Protein AF-A0A6S6WFB4-F1 (afdb_monomer)

Second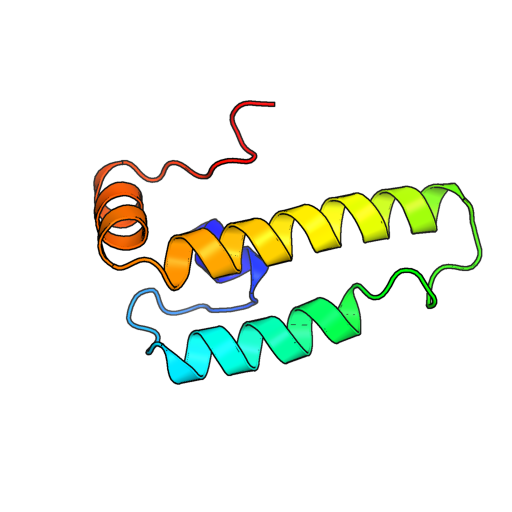ary structure (DSSP, 8-state):
-HHHHHTT---TT--HHHHHHHHHHHHHHT-TTS-SSHHHHHHHHHHHHHHHHHHHHHH-HHHHHHHHHH---TTS--

Sequence (78 aa):
MTAYHVLDISNWKATRDTIKMAYRVAALAAHPDRPASLEDKMRATERMQRINAARDLLLSTSARRRYHRDGKVPWDEV

Nearest PDB structures (foldseek):
  2qsa-assembly1_A  TM=8.974E-01  e=2.524E-03  Caenorhabditis elegans
  6rzy-assembly2_B  TM=9.064E-01  e=2.988E-03  Plasmodium falciparum 3D7
  5vso-assembly1_A  TM=8.423E-01  e=4.956E-03  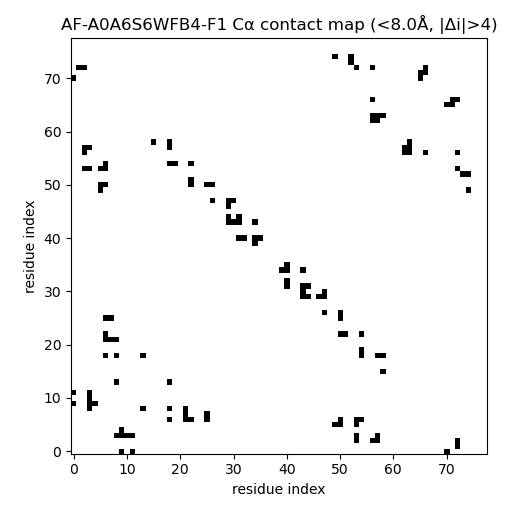Saccharomyces cerevisiae S288C
  2y4u-assembly1_A  TM=8.765E-01  e=1.031E-01  Homo sapiens
  3tbk-assembly1_A  TM=5.022E-01  e=5.273E+00  Mus musculus

Solvent-accessible surface area (backbone atoms only — not comparable to full-atom values): 4527 Å² total; per-residue (Å²): 110,67,58,37,50,64,38,73,40,93,53,94,83,61,48,72,65,55,51,53,51,31,40,54,55,44,49,64,72,34,40,61,85,72,45,94,47,72,70,48,31,50,52,21,47,56,50,38,51,51,41,51,52,28,49,54,37,66,69,32,71,68,49,33,53,47,30,75,73,70,71,64,59,95,74,76,83,114

Foldseek 3Di:
DVLCVLLPHPDLPDDLVSLVVSLVVSLVVLPLVPDPDPVSSVVSVVSNVSSVQSNVQSNDPVSSVVCVVPVDGPPVVD

Mean predicted aligned error: 3.74 Å

Radius of gyration: 12.92 Å; Cα contacts (8 Å, |Δi|>4): 71; chains: 1; bounding box: 30×23×32 Å

Organism: NCBI:txid97479

InterPro domains:
  IPR001623 DnaJ domain [PF00226] (3-67)
  IPR001623 DnaJ domain [PS50076] (2-71)
  IPR001623 DnaJ domain [SM00271] (1-63)
  IPR001623 DnaJ domain [cd06257] (2-58)
  IPR036869 Chaperone J-domain superfamily [G3DSA:1.10.287.110] (1-77)
  IPR036869 Chaperone J-domain superfamily [SSF46565] (2-67)

Structure (mmCIF, N/CA/C/O backbone):
data_AF-A0A6S6WFB4-F1
#
_entry.id   AF-A0A6S6WFB4-F1
#
loop_
_atom_site.group_PDB
_atom_site.id
_atom_site.type_symbol
_atom_site.label_atom_id
_atom_site.label_alt_id
_atom_site.label_comp_id
_atom_site.label_asym_id
_atom_site.label_entity_id
_atom_site.label_seq_id
_atom_site.pdbx_PDB_ins_code
_atom_site.Cartn_x
_atom_site.Cartn_y
_atom_site.Cartn_z
_atom_site.occupancy
_atom_site.B_iso_or_equiv
_atom_site.auth_seq_id
_atom_site.auth_comp_id
_atom_site.auth_asym_id
_atom_site.auth_atom_id
_atom_site.pdbx_PDB_model_num
ATOM 1 N N . MET A 1 1 ? -13.284 -0.239 -3.098 1.00 92.31 1 MET A N 1
ATOM 2 C CA . MET A 1 1 ? -12.554 -1.528 -3.217 1.00 92.31 1 MET A CA 1
ATOM 3 C C . MET A 1 1 ? -11.232 -1.390 -3.971 1.00 92.31 1 MET A C 1
ATOM 5 O O . MET A 1 1 ? -10.315 -2.138 -3.665 1.00 92.31 1 MET A O 1
ATOM 9 N N . THR A 1 2 ? -11.083 -0.394 -4.849 1.00 95.56 2 THR A N 1
ATOM 10 C CA . THR A 1 2 ? -9.892 -0.086 -5.662 1.00 95.56 2 THR A CA 1
ATOM 11 C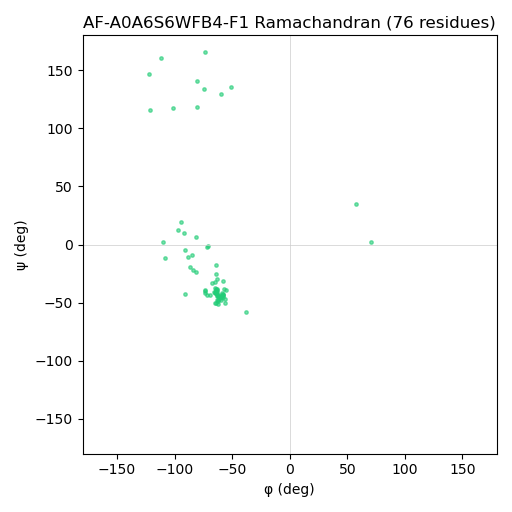 C . THR A 1 2 ? -8.543 -0.296 -4.965 1.00 95.56 2 THR A C 1
ATOM 13 O O . THR A 1 2 ? -7.759 -1.126 -5.411 1.00 95.56 2 THR A O 1
ATOM 16 N N . ALA A 1 3 ? -8.280 0.362 -3.829 1.00 96.00 3 ALA A N 1
ATOM 17 C CA . ALA A 1 3 ? -6.997 0.213 -3.129 1.00 96.00 3 ALA A CA 1
ATOM 18 C C . ALA A 1 3 ? -6.727 -1.214 -2.611 1.00 96.00 3 ALA A C 1
ATOM 20 O O . ALA A 1 3 ? -5.576 -1.626 -2.524 1.00 96.00 3 ALA A O 1
ATOM 21 N N . TYR A 1 4 ? -7.773 -1.981 -2.278 1.00 97.25 4 TYR A N 1
ATOM 22 C CA . TYR A 1 4 ? -7.623 -3.379 -1.863 1.00 97.25 4 TYR A CA 1
ATOM 23 C C . TYR A 1 4 ? -7.283 -4.268 -3.058 1.00 97.25 4 TYR A C 1
ATOM 25 O O . TYR A 1 4 ? -6.390 -5.101 -2.955 1.00 97.25 4 TYR A O 1
ATOM 33 N N . HIS A 1 5 ? -7.929 -4.043 -4.204 1.00 96.56 5 HIS A N 1
ATOM 34 C CA . HIS A 1 5 ? -7.676 -4.807 -5.426 1.00 96.56 5 HIS A CA 1
ATOM 35 C C . HIS A 1 5 ? -6.257 -4.603 -5.973 1.00 96.56 5 HIS A C 1
ATOM 37 O O . HIS A 1 5 ? -5.676 -5.543 -6.498 1.00 96.56 5 HIS A O 1
ATOM 43 N N . VAL A 1 6 ? -5.656 -3.419 -5.793 1.00 96.00 6 VAL A N 1
ATOM 44 C CA . VAL A 1 6 ? -4.236 -3.188 -6.141 1.00 96.00 6 VAL A CA 1
ATOM 45 C C . VAL A 1 6 ? -3.299 -4.147 -5.392 1.00 96.00 6 VAL A C 1
ATOM 47 O O . VAL A 1 6 ? -2.261 -4.536 -5.925 1.00 96.00 6 VAL A O 1
ATOM 50 N N . LEU A 1 7 ? -3.671 -4.547 -4.173 1.00 96.38 7 LEU A N 1
ATOM 51 C CA . LEU A 1 7 ? -2.947 -5.528 -3.362 1.00 96.38 7 LEU A CA 1
ATOM 52 C C . LEU A 1 7 ? -3.533 -6.945 -3.479 1.00 96.38 7 LEU A C 1
ATOM 54 O O . LEU A 1 7 ? -3.195 -7.795 -2.666 1.00 96.38 7 LEU A O 1
ATOM 58 N N . ASP A 1 8 ? -4.423 -7.196 -4.441 1.00 95.75 8 ASP A N 1
ATOM 59 C CA . ASP A 1 8 ? -5.119 -8.478 -4.624 1.00 95.75 8 ASP A CA 1
ATOM 60 C C . ASP A 1 8 ? -5.930 -8.939 -3.391 1.00 95.75 8 ASP A C 1
ATOM 62 O O . ASP A 1 8 ? -6.047 -10.115 -3.054 1.00 95.75 8 ASP A O 1
ATOM 66 N N . ILE A 1 9 ? -6.505 -7.977 -2.665 1.00 96.88 9 ILE A N 1
ATOM 67 C CA . ILE A 1 9 ? -7.352 -8.232 -1.499 1.00 96.88 9 ILE A CA 1
ATOM 68 C C . ILE A 1 9 ? -8.821 -8.090 -1.901 1.00 96.88 9 ILE A C 1
ATOM 70 O O . ILE A 1 9 ? -9.297 -6.998 -2.206 1.00 96.88 9 ILE A O 1
ATOM 74 N N . SER A 1 10 ? -9.576 -9.183 -1.795 1.00 95.50 10 SER A N 1
ATOM 75 C CA . SER A 1 10 ? -11.019 -9.200 -2.092 1.00 95.50 10 SER A CA 1
ATOM 76 C C . SER A 1 10 ? -11.907 -8.756 -0.917 1.00 95.50 10 SER A C 1
ATOM 78 O O . SER A 1 10 ? -13.107 -8.554 -1.080 1.00 95.50 10 SER A O 1
ATOM 80 N N . ASN A 1 11 ? -11.342 -8.588 0.285 1.00 93.81 11 ASN A N 1
ATOM 81 C CA . ASN A 1 11 ? -12.095 -8.268 1.501 1.00 93.81 11 ASN A CA 1
ATOM 82 C C . ASN A 1 11 ? -11.631 -6.952 2.147 1.00 93.81 11 ASN A C 1
ATOM 84 O O . ASN A 1 11 ? -10.528 -6.860 2.687 1.00 93.81 11 ASN A O 1
ATOM 88 N N . TRP A 1 12 ? -12.513 -5.948 2.195 1.00 94.06 12 TRP A N 1
ATOM 89 C CA . TRP A 1 12 ? -12.221 -4.645 2.810 1.00 94.06 12 TRP A CA 1
ATOM 90 C C . TRP A 1 12 ? -11.964 -4.702 4.326 1.00 94.06 12 TRP A C 1
ATOM 92 O O . TRP A 1 12 ? -11.380 -3.766 4.882 1.00 94.06 12 TRP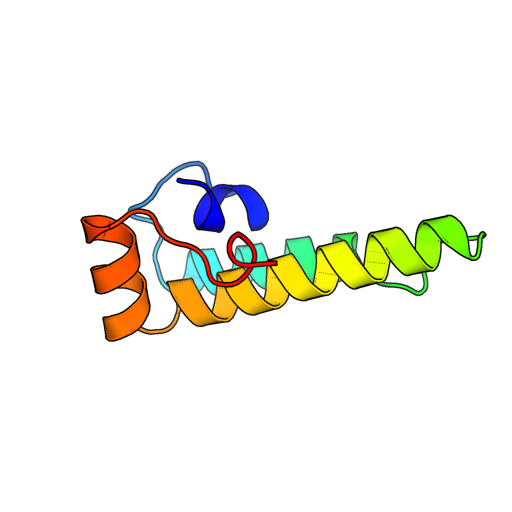 A O 1
ATOM 102 N N . LYS A 1 13 ? -12.365 -5.794 4.994 1.00 96.00 13 LYS A N 1
ATOM 103 C CA . LYS A 1 13 ? -12.097 -6.068 6.415 1.00 96.00 13 LYS A CA 1
ATOM 104 C C . LYS A 1 13 ? -10.697 -6.649 6.669 1.00 96.00 13 LYS A C 1
ATOM 106 O O . LYS A 1 13 ? -10.400 -7.011 7.803 1.00 96.00 13 LYS A O 1
ATOM 111 N N . ALA A 1 14 ? -9.831 -6.733 5.653 1.00 96.00 14 ALA A N 1
ATOM 112 C CA . ALA A 1 14 ? -8.467 -7.240 5.799 1.00 96.00 14 ALA A CA 1
ATOM 113 C C . ALA A 1 14 ? -7.700 -6.555 6.942 1.00 96.00 14 ALA A C 1
ATOM 115 O O . ALA A 1 14 ? -7.734 -5.325 7.107 1.00 96.00 14 ALA A O 1
ATOM 116 N N . THR A 1 15 ? -6.996 -7.364 7.731 1.00 97.19 15 THR A N 1
ATOM 117 C CA . THR A 1 15 ? -6.204 -6.889 8.866 1.00 97.19 15 THR A CA 1
ATOM 118 C C . THR A 1 15 ? -4.940 -6.180 8.383 1.00 97.19 15 THR A C 1
ATOM 120 O O . THR A 1 15 ? -4.543 -6.278 7.220 1.00 97.19 15 TH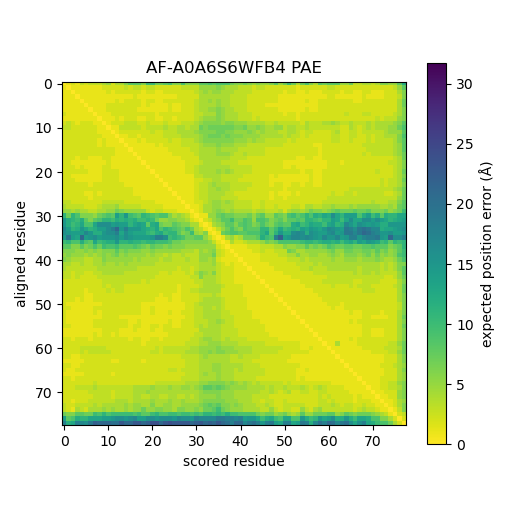R A O 1
ATOM 123 N N . ARG A 1 16 ? -4.278 -5.452 9.290 1.00 97.19 16 ARG A N 1
ATOM 124 C CA . ARG A 1 16 ? -2.995 -4.794 8.997 1.00 97.19 16 ARG A CA 1
ATOM 125 C C . ARG A 1 16 ? -1.938 -5.792 8.520 1.00 97.19 16 ARG A C 1
ATOM 127 O O . ARG A 1 16 ? -1.178 -5.467 7.614 1.00 97.19 16 ARG A O 1
ATOM 134 N N . ASP A 1 17 ? -1.912 -6.991 9.095 1.00 97.12 17 ASP A N 1
ATOM 135 C CA . ASP A 1 17 ? -0.933 -8.020 8.740 1.00 97.12 17 ASP A CA 1
ATOM 136 C C . ASP A 1 17 ? -1.232 -8.638 7.376 1.00 97.12 17 ASP A C 1
ATOM 138 O O . ASP A 1 17 ? -0.315 -8.779 6.567 1.00 97.12 17 ASP A O 1
ATOM 142 N N . THR A 1 18 ? -2.509 -8.882 7.055 1.00 97.38 18 THR A N 1
ATOM 143 C CA . THR A 1 18 ? -2.921 -9.278 5.699 1.00 97.38 18 THR A CA 1
ATOM 144 C C . THR A 1 18 ? -2.499 -8.232 4.669 1.00 97.38 18 THR A C 1
ATOM 146 O O . THR A 1 18 ? -1.926 -8.587 3.644 1.00 97.38 18 THR A O 1
ATOM 149 N N . ILE A 1 19 ? -2.706 -6.941 4.954 1.00 97.81 19 ILE A N 1
ATOM 150 C CA . ILE A 1 19 ? -2.306 -5.845 4.055 1.00 97.81 19 ILE A CA 1
ATOM 151 C C . ILE A 1 19 ? -0.787 -5.821 3.852 1.00 97.81 19 ILE A C 1
ATOM 153 O O . ILE A 1 19 ? -0.322 -5.690 2.722 1.00 97.81 19 ILE A O 1
ATOM 157 N N . LYS A 1 20 ? 0.003 -5.981 4.921 1.00 97.75 20 LYS A N 1
ATOM 158 C CA . LYS A 1 20 ? 1.471 -6.037 4.826 1.00 97.75 20 LYS A CA 1
ATOM 159 C C . LYS A 1 20 ? 1.953 -7.244 4.023 1.00 97.75 20 LYS A C 1
ATOM 161 O O . LYS A 1 20 ? 2.889 -7.104 3.239 1.00 97.75 20 LYS A O 1
ATOM 166 N N . MET A 1 21 ? 1.343 -8.411 4.225 1.00 97.44 21 MET A N 1
ATOM 167 C CA . MET A 1 21 ? 1.692 -9.627 3.492 1.00 97.44 21 MET A CA 1
ATOM 168 C C . MET A 1 21 ? 1.376 -9.475 2.002 1.00 97.44 21 MET A C 1
ATOM 170 O O . MET A 1 21 ? 2.251 -9.672 1.163 1.00 97.44 21 MET A O 1
ATOM 174 N N . ALA A 1 22 ? 0.160 -9.036 1.684 1.00 97.31 22 ALA A N 1
ATOM 175 C CA . ALA A 1 22 ? -0.287 -8.793 0.319 1.00 97.31 22 ALA A CA 1
ATOM 176 C C . ALA A 1 22 ? 0.591 -7.757 -0.400 1.00 97.31 22 ALA A C 1
ATOM 178 O O . ALA A 1 22 ? 1.013 -7.977 -1.532 1.00 97.31 22 ALA A O 1
ATOM 179 N N . TYR A 1 23 ? 0.967 -6.674 0.291 1.00 97.19 23 TYR A N 1
ATOM 180 C CA . TYR A 1 23 ? 1.927 -5.696 -0.220 1.00 97.19 23 TYR A CA 1
ATOM 181 C C . TYR A 1 23 ? 3.271 -6.330 -0.598 1.00 97.19 23 TYR A C 1
ATOM 183 O O . TYR A 1 23 ? 3.780 -6.054 -1.680 1.00 97.19 23 TYR A O 1
ATOM 191 N N . ARG A 1 24 ? 3.843 -7.190 0.257 1.00 95.50 24 ARG A N 1
ATOM 192 C CA . ARG A 1 24 ? 5.126 -7.853 -0.040 1.00 95.50 24 ARG A CA 1
ATOM 193 C C . ARG A 1 24 ? 5.032 -8.698 -1.309 1.00 95.50 24 ARG A C 1
ATOM 195 O O . ARG A 1 24 ? 5.911 -8.604 -2.160 1.00 95.50 24 ARG A O 1
ATOM 202 N N . VAL A 1 25 ? 3.959 -9.474 -1.451 1.00 95.00 25 VAL A N 1
ATOM 203 C CA . VAL A 1 25 ? 3.716 -10.305 -2.641 1.00 95.00 25 VAL A CA 1
ATOM 204 C C . VAL A 1 25 ? 3.546 -9.435 -3.891 1.00 95.00 25 VAL A C 1
ATOM 206 O O . VAL A 1 25 ? 4.209 -9.675 -4.899 1.00 95.00 25 VAL A O 1
ATOM 209 N N . ALA A 1 26 ? 2.723 -8.386 -3.818 1.00 94.00 26 ALA A N 1
ATOM 210 C CA . ALA A 1 26 ? 2.471 -7.484 -4.938 1.00 94.00 26 ALA A CA 1
ATOM 211 C C . ALA A 1 26 ? 3.737 -6.724 -5.376 1.00 94.00 26 ALA A C 1
ATOM 213 O O . ALA A 1 26 ? 4.023 -6.640 -6.570 1.00 94.00 26 ALA A O 1
ATOM 214 N N . ALA A 1 27 ? 4.524 -6.213 -4.426 1.00 92.94 27 ALA A N 1
ATOM 215 C CA . ALA A 1 27 ? 5.770 -5.500 -4.701 1.00 92.94 27 ALA A CA 1
ATOM 216 C C . ALA A 1 27 ? 6.820 -6.408 -5.364 1.00 92.94 27 ALA A C 1
ATOM 218 O O . ALA A 1 27 ? 7.464 -6.001 -6.328 1.00 92.94 27 ALA A O 1
ATOM 219 N N . LEU A 1 28 ? 6.948 -7.660 -4.906 1.00 90.44 28 LEU A N 1
ATOM 220 C CA . LEU A 1 28 ? 7.814 -8.655 -5.549 1.00 90.44 28 LEU A CA 1
ATOM 221 C C . LEU A 1 28 ? 7.336 -8.994 -6.968 1.00 90.44 28 LEU A C 1
ATOM 223 O O . LEU A 1 28 ? 8.147 -9.165 -7.879 1.00 90.44 28 LEU A O 1
ATOM 227 N N . ALA A 1 29 ? 6.021 -9.071 -7.183 1.00 86.69 29 ALA A N 1
ATOM 228 C CA . ALA A 1 29 ? 5.451 -9.310 -8.505 1.00 86.69 29 ALA A CA 1
ATOM 229 C C . ALA A 1 29 ? 5.734 -8.157 -9.484 1.00 86.69 29 ALA A C 1
ATOM 231 O O . ALA A 1 29 ? 6.004 -8.414 -10.655 1.00 86.69 29 ALA A O 1
ATOM 232 N N . ALA A 1 30 ? 5.712 -6.914 -8.996 1.00 84.44 30 ALA A N 1
ATOM 233 C CA . ALA A 1 30 ? 5.898 -5.695 -9.781 1.00 84.44 30 ALA A CA 1
ATOM 234 C C . ALA A 1 30 ? 7.358 -5.202 -9.871 1.00 84.44 30 ALA A C 1
ATOM 236 O O . ALA A 1 30 ? 7.585 -4.085 -10.331 1.00 84.44 30 ALA A O 1
ATOM 237 N N . HIS A 1 31 ? 8.345 -5.987 -9.424 1.00 74.75 31 HIS A N 1
ATOM 238 C CA . HIS A 1 31 ? 9.736 -5.532 -9.354 1.00 74.75 31 HIS A CA 1
ATOM 239 C C . HIS A 1 31 ? 10.289 -5.111 -10.738 1.00 74.75 31 HIS A C 1
ATOM 241 O O . HIS A 1 31 ? 10.204 -5.903 -11.684 1.00 74.75 31 HIS A O 1
ATOM 247 N N . PRO A 1 32 ? 10.900 -3.914 -10.871 1.00 67.56 32 PRO A N 1
ATOM 248 C CA . PRO A 1 32 ? 11.362 -3.356 -12.149 1.00 67.56 32 PRO A CA 1
ATOM 249 C C . PRO A 1 32 ? 12.589 -4.062 -12.757 1.00 67.56 32 PRO A C 1
ATOM 251 O O . PRO A 1 32 ? 12.981 -3.722 -13.872 1.00 67.56 32 PRO A O 1
ATOM 254 N N . ASP A 1 33 ? 13.131 -5.084 -12.085 1.00 70.00 33 ASP A N 1
ATOM 255 C CA . ASP A 1 33 ? 14.202 -5.952 -12.619 1.00 70.00 33 ASP A CA 1
ATOM 256 C C . ASP A 1 33 ? 13.683 -7.158 -13.421 1.00 70.00 33 ASP A C 1
ATOM 258 O O . ASP A 1 33 ? 14.455 -7.842 -14.085 1.00 70.00 33 ASP A O 1
ATOM 262 N N . ARG A 1 34 ? 12.378 -7.447 -13.380 1.00 66.75 34 ARG A N 1
ATOM 263 C CA . ARG A 1 34 ? 11.743 -8.442 -14.262 1.00 66.75 34 ARG A CA 1
ATOM 264 C C . ARG A 1 34 ? 11.561 -8.026 -15.735 1.00 66.75 34 ARG A C 1
ATOM 266 O O . ARG A 1 34 ? 11.666 -8.904 -16.587 1.00 66.75 34 ARG A O 1
ATOM 273 N N . PRO A 1 35 ? 11.206 -6.775 -16.070 1.00 70.75 35 PRO A N 1
ATOM 274 C CA . PRO A 1 35 ? 10.886 -6.392 -17.442 1.00 70.75 35 PRO A CA 1
ATOM 275 C C . PRO A 1 35 ? 12.112 -6.259 -18.362 1.00 70.75 35 PRO A C 1
ATOM 277 O O . PRO A 1 35 ? 13.100 -5.605 -18.026 1.00 70.75 35 PRO A O 1
ATOM 280 N N . ALA A 1 36 ? 12.007 -6.835 -19.565 1.00 69.12 36 ALA A N 1
ATOM 281 C CA . ALA A 1 36 ? 13.065 -6.845 -20.581 1.00 69.12 36 ALA A CA 1
ATOM 282 C C . ALA A 1 36 ? 13.102 -5.576 -21.459 1.00 69.12 36 ALA A C 1
ATOM 284 O O . ALA A 1 36 ? 14.146 -5.259 -22.027 1.00 69.12 36 ALA A O 1
ATOM 285 N N . SER A 1 37 ? 11.991 -4.835 -21.562 1.00 83.94 37 SER A N 1
ATOM 286 C CA . SER A 1 37 ? 11.868 -3.628 -22.394 1.00 83.94 37 SER A CA 1
ATOM 287 C C . SER A 1 37 ? 11.718 -2.346 -21.562 1.00 83.94 37 SER A C 1
ATOM 289 O O . SER A 1 37 ? 11.349 -2.381 -20.386 1.00 83.94 37 SER A O 1
ATOM 291 N N . LEU A 1 38 ? 11.997 -1.188 -22.172 1.00 81.88 38 LEU A N 1
ATOM 292 C CA . LEU A 1 38 ? 11.816 0.121 -21.529 1.00 81.88 38 LEU A CA 1
ATOM 293 C C . LEU A 1 38 ? 10.339 0.402 -21.207 1.00 81.88 38 LEU A C 1
ATOM 295 O O . LEU A 1 38 ? 10.024 0.909 -20.134 1.00 81.88 38 LEU A O 1
ATOM 299 N N . GLU A 1 39 ? 9.437 0.024 -22.108 1.00 84.75 39 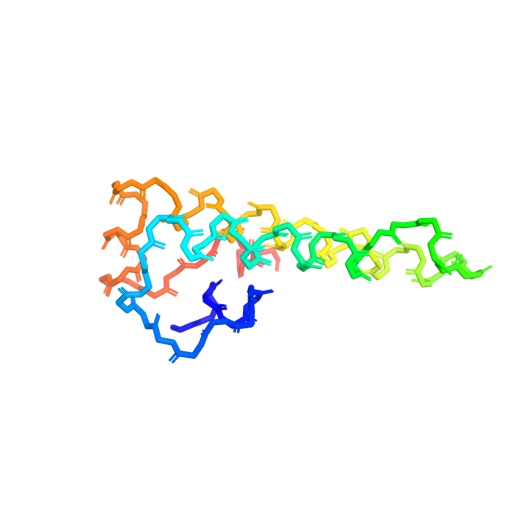GLU A N 1
ATOM 300 C CA . GLU A 1 39 ? 7.994 0.184 -21.929 1.00 84.75 39 GLU A CA 1
ATOM 301 C C . GLU A 1 39 ? 7.478 -0.670 -20.758 1.00 84.75 39 GLU A C 1
ATOM 303 O O . GLU A 1 39 ? 6.713 -0.202 -19.913 1.00 84.75 39 GLU A O 1
ATOM 308 N N . ASP A 1 40 ? 7.973 -1.904 -20.635 1.00 83.88 40 ASP A N 1
ATOM 309 C CA . ASP A 1 40 ? 7.641 -2.773 -19.507 1.00 83.88 40 ASP A CA 1
ATOM 310 C C . ASP A 1 40 ? 8.209 -2.246 -18.181 1.00 83.88 40 ASP A C 1
ATOM 312 O O . ASP A 1 40 ? 7.562 -2.383 -17.140 1.00 83.88 40 ASP A O 1
ATOM 316 N N . LYS A 1 41 ? 9.380 -1.592 -18.199 1.00 85.06 41 LYS A N 1
ATOM 317 C CA . LYS A 1 41 ? 9.938 -0.900 -17.023 1.00 85.06 41 LYS A CA 1
ATOM 318 C C . LYS A 1 41 ? 9.070 0.275 -16.583 1.00 85.06 41 LYS A C 1
ATOM 320 O O . LYS A 1 41 ? 8.847 0.440 -15.382 1.00 85.06 41 LYS A O 1
ATOM 325 N N . MET A 1 42 ? 8.550 1.064 -17.524 1.00 87.12 42 MET A N 1
ATOM 326 C CA . MET A 1 42 ? 7.620 2.157 -17.215 1.00 87.12 42 MET A CA 1
ATOM 327 C C . MET A 1 42 ? 6.332 1.615 -16.587 1.00 87.12 42 MET A C 1
ATOM 329 O O . MET A 1 42 ? 5.960 2.042 -15.494 1.00 87.12 42 MET A O 1
ATOM 333 N N . ARG A 1 43 ? 5.729 0.579 -17.188 1.00 87.56 43 ARG A N 1
ATOM 334 C CA . ARG A 1 43 ? 4.546 -0.099 -16.629 1.00 87.56 43 ARG A CA 1
ATOM 335 C C . ARG A 1 43 ? 4.792 -0.674 -15.234 1.00 87.56 43 ARG A C 1
ATOM 337 O O . ARG A 1 43 ? 3.942 -0.547 -14.352 1.00 87.56 43 ARG A O 1
ATOM 344 N N . ALA A 1 44 ? 5.942 -1.314 -15.015 1.00 88.25 44 ALA A N 1
ATOM 345 C CA . ALA A 1 44 ? 6.319 -1.847 -13.707 1.00 88.25 44 ALA A CA 1
ATOM 346 C C . ALA A 1 44 ? 6.480 -0.728 -12.667 1.00 88.25 44 ALA A C 1
ATOM 348 O O . ALA A 1 44 ? 6.020 -0.870 -11.534 1.00 88.25 44 ALA A O 1
ATOM 349 N N . THR A 1 45 ? 7.058 0.407 -13.068 1.00 89.56 45 THR A N 1
ATOM 350 C CA . THR A 1 45 ? 7.223 1.588 -12.212 1.00 89.56 45 THR A CA 1
ATOM 351 C C . THR A 1 45 ? 5.872 2.173 -11.803 1.00 89.56 45 THR A C 1
ATOM 353 O O . THR A 1 45 ? 5.624 2.336 -10.608 1.00 89.56 45 THR A O 1
ATOM 356 N N . GLU A 1 46 ? 4.961 2.405 -12.751 1.00 90.88 46 GLU A N 1
ATOM 357 C CA . GLU A 1 46 ? 3.597 2.877 -12.460 1.00 90.88 46 GLU A CA 1
ATOM 358 C C . GLU A 1 46 ? 2.842 1.906 -11.545 1.00 90.88 46 GLU A C 1
ATOM 360 O O . GLU A 1 46 ? 2.191 2.301 -10.573 1.00 90.88 46 GLU A O 1
ATOM 365 N N . ARG A 1 47 ? 2.96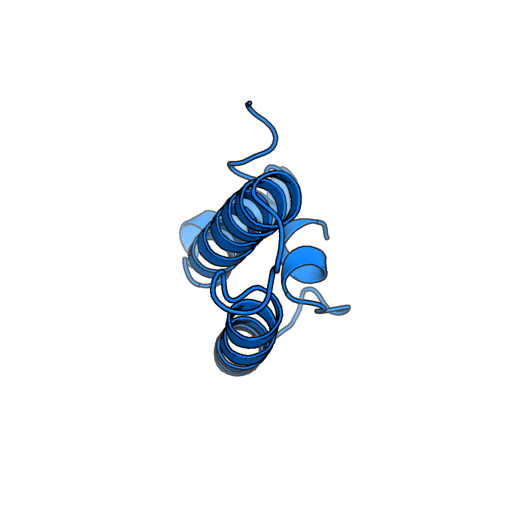2 0.600 -11.812 1.00 92.06 47 ARG A N 1
ATOM 366 C CA . ARG A 1 47 ? 2.352 -0.435 -10.974 1.00 92.06 47 ARG A CA 1
ATOM 367 C C . ARG A 1 47 ? 2.909 -0.406 -9.552 1.00 92.06 47 ARG A C 1
ATOM 369 O O . ARG A 1 47 ? 2.132 -0.471 -8.600 1.00 92.06 47 ARG A O 1
ATOM 376 N N . MET A 1 48 ? 4.226 -0.282 -9.396 1.00 93.31 48 MET A N 1
ATOM 377 C CA . MET A 1 48 ? 4.877 -0.188 -8.090 1.00 93.31 48 MET A CA 1
ATOM 378 C C . MET A 1 48 ? 4.435 1.071 -7.330 1.00 93.31 48 MET A C 1
ATOM 380 O O . MET A 1 48 ? 4.153 0.997 -6.134 1.00 93.31 48 MET A O 1
ATOM 384 N N . GLN A 1 49 ? 4.297 2.213 -8.011 1.00 93.94 49 GLN A N 1
ATOM 385 C CA . GLN A 1 49 ? 3.773 3.444 -7.409 1.00 93.94 49 GLN A CA 1
ATOM 386 C C . GLN A 1 49 ? 2.352 3.247 -6.866 1.00 93.94 49 GLN A C 1
ATOM 388 O O . GLN A 1 49 ? 2.088 3.587 -5.710 1.00 93.94 49 GLN A O 1
ATOM 393 N N . ARG A 1 50 ? 1.460 2.612 -7.641 1.00 95.44 50 ARG A N 1
ATOM 394 C CA . ARG A 1 50 ? 0.099 2.277 -7.182 1.00 95.44 50 ARG A CA 1
ATOM 395 C C . ARG A 1 50 ? 0.111 1.332 -5.978 1.00 95.44 50 ARG A C 1
ATOM 397 O O . ARG A 1 50 ? -0.620 1.565 -5.019 1.00 95.44 50 ARG A O 1
ATOM 404 N N . ILE A 1 51 ? 0.959 0.301 -5.983 1.00 96.31 51 ILE A N 1
ATOM 405 C CA . ILE A 1 51 ? 1.104 -0.647 -4.860 1.00 96.31 51 ILE A CA 1
ATOM 406 C C . ILE A 1 51 ? 1.562 0.067 -3.581 1.00 96.31 51 ILE A C 1
ATOM 408 O O . ILE A 1 51 ? 0.990 -0.154 -2.510 1.00 96.31 51 ILE A O 1
ATOM 412 N N . ASN A 1 52 ? 2.558 0.948 -3.687 1.00 95.94 52 ASN A N 1
ATOM 413 C CA . ASN A 1 52 ? 3.061 1.733 -2.559 1.00 95.94 52 ASN A CA 1
ATOM 414 C C . ASN A 1 52 ? 1.982 2.660 -1.995 1.00 95.94 52 ASN A C 1
ATOM 416 O O . ASN A 1 52 ? 1.723 2.656 -0.791 1.00 95.94 52 ASN A O 1
ATOM 420 N N . ALA A 1 53 ? 1.296 3.393 -2.868 1.00 96.94 53 ALA A N 1
ATOM 421 C CA . ALA A 1 53 ? 0.230 4.291 -2.462 1.00 96.94 53 ALA A CA 1
ATOM 422 C C . ALA A 1 53 ? -0.949 3.534 -1.820 1.00 96.94 53 ALA A C 1
ATOM 424 O O . ALA A 1 53 ? -1.511 3.990 -0.823 1.00 96.94 53 ALA A O 1
ATOM 425 N N . ALA A 1 54 ? -1.300 2.349 -2.336 1.00 97.38 54 ALA A N 1
ATOM 426 C CA . ALA A 1 54 ? -2.335 1.497 -1.756 1.00 97.38 54 ALA A CA 1
ATOM 427 C C . ALA A 1 54 ? -1.953 1.018 -0.349 1.00 97.38 54 ALA A C 1
ATOM 429 O O . ALA A 1 54 ? -2.772 1.087 0.571 1.00 97.38 54 ALA A O 1
ATOM 430 N N . ARG A 1 55 ? -0.699 0.587 -0.152 1.00 97.69 55 ARG A N 1
ATOM 431 C CA . ARG A 1 55 ? -0.165 0.229 1.170 1.00 97.69 55 ARG A CA 1
ATOM 432 C C . ARG A 1 55 ? -0.296 1.396 2.146 1.00 97.69 55 ARG A C 1
ATOM 434 O O . ARG A 1 55 ? -0.812 1.203 3.245 1.00 97.69 55 ARG A O 1
ATOM 441 N N . ASP A 1 56 ? 0.152 2.586 1.760 1.00 97.69 56 ASP A N 1
ATOM 442 C CA . ASP A 1 56 ? 0.172 3.751 2.650 1.00 97.69 56 ASP A CA 1
ATOM 443 C C . ASP A 1 56 ? -1.241 4.208 3.021 1.00 97.69 56 ASP A C 1
ATOM 445 O O . ASP A 1 56 ? -1.535 4.452 4.198 1.00 97.69 56 ASP A O 1
ATOM 449 N N . LEU A 1 57 ? -2.153 4.205 2.044 1.00 97.62 57 LEU A N 1
ATOM 450 C CA . LEU A 1 57 ? -3.569 4.485 2.258 1.00 97.62 57 LEU A CA 1
ATOM 451 C C . LEU A 1 57 ? -4.207 3.492 3.241 1.00 97.62 57 LEU A C 1
ATOM 453 O O . LEU A 1 57 ? -4.905 3.902 4.168 1.00 97.62 57 LEU A O 1
ATOM 457 N N . LEU A 1 58 ? -3.969 2.189 3.056 1.00 97.69 58 LEU A N 1
ATOM 458 C CA . LEU A 1 58 ? -4.610 1.127 3.838 1.00 97.69 58 LEU A CA 1
ATOM 459 C C . LEU A 1 58 ? -3.959 0.883 5.209 1.00 97.69 58 LEU A C 1
ATOM 461 O O . LEU A 1 58 ? -4.621 0.377 6.120 1.00 97.69 58 LEU A O 1
ATOM 465 N N . LEU A 1 59 ? -2.684 1.230 5.394 1.00 97.25 59 LEU A N 1
ATOM 466 C CA . LEU A 1 59 ? -2.011 1.128 6.692 1.00 97.25 59 LEU A CA 1
ATOM 467 C C . LEU A 1 59 ? -2.201 2.369 7.571 1.00 97.25 59 LEU A C 1
ATOM 469 O O . LEU A 1 59 ? -2.054 2.259 8.793 1.00 97.25 59 LEU A O 1
ATOM 473 N N . SER A 1 60 ? -2.566 3.518 7.004 1.00 97.44 60 SER A N 1
ATOM 474 C CA . SER A 1 60 ? -2.949 4.701 7.776 1.00 97.44 60 SER A CA 1
ATOM 475 C C . SER A 1 60 ? -4.399 4.598 8.252 1.00 97.44 60 SER A C 1
ATOM 477 O O . SER A 1 60 ? -5.330 4.566 7.452 1.00 97.44 60 SER A O 1
ATOM 479 N N . THR A 1 61 ? -4.621 4.585 9.570 1.00 95.94 61 THR A N 1
ATOM 480 C CA . THR A 1 61 ? -5.973 4.488 10.151 1.00 95.94 61 THR A CA 1
ATOM 481 C C . THR A 1 61 ? -6.880 5.630 9.691 1.00 95.94 61 THR A C 1
ATOM 483 O O . THR A 1 61 ? -8.044 5.404 9.356 1.00 95.94 61 THR A O 1
ATOM 486 N N . SER A 1 62 ? -6.359 6.860 9.663 1.00 97.31 62 SER A N 1
ATOM 487 C CA . SER A 1 62 ? -7.128 8.035 9.252 1.00 97.31 62 SER A CA 1
ATOM 488 C C . SER A 1 62 ? -7.391 8.031 7.747 1.00 97.31 62 SER A C 1
ATOM 490 O O . SER A 1 62 ? -8.526 8.269 7.339 1.00 97.31 62 SER A O 1
ATOM 492 N N . ALA A 1 63 ? -6.390 7.703 6.925 1.00 96.94 63 ALA A N 1
ATOM 493 C CA . ALA A 1 63 ? -6.542 7.681 5.473 1.00 96.94 63 ALA A CA 1
ATOM 494 C C . ALA A 1 63 ? -7.458 6.537 5.010 1.00 96.94 63 ALA A C 1
ATOM 496 O O . ALA A 1 63 ? -8.376 6.783 4.232 1.00 96.94 63 ALA A O 1
ATOM 497 N N . ARG A 1 64 ? -7.312 5.328 5.572 1.00 97.25 64 ARG A N 1
ATOM 498 C CA . ARG A 1 64 ? -8.202 4.187 5.311 1.00 97.25 64 ARG A CA 1
ATOM 499 C C . ARG A 1 64 ? -9.652 4.508 5.659 1.00 97.25 64 ARG A C 1
ATOM 501 O O . ARG A 1 64 ? -10.541 4.177 4.883 1.00 97.25 64 ARG A O 1
ATOM 508 N N . ARG A 1 65 ? -9.897 5.182 6.792 1.00 97.19 65 ARG A N 1
ATOM 509 C CA . ARG A 1 65 ? -11.249 5.610 7.188 1.00 97.19 65 ARG A CA 1
ATOM 510 C C . ARG A 1 65 ? -11.834 6.627 6.207 1.00 97.19 65 ARG A C 1
ATOM 512 O O . ARG A 1 65 ? -13.016 6.534 5.896 1.00 97.19 65 ARG A O 1
ATOM 519 N N . ARG A 1 66 ? -11.032 7.590 5.733 1.00 97.06 66 ARG A N 1
ATOM 520 C CA . ARG A 1 66 ? -11.476 8.541 4.700 1.00 97.06 66 ARG A CA 1
ATOM 521 C C . ARG A 1 66 ? -11.830 7.808 3.410 1.00 97.06 66 ARG A C 1
ATOM 523 O O . ARG A 1 66 ? -12.972 7.899 2.990 1.00 97.06 66 ARG A O 1
ATOM 530 N N . TYR A 1 67 ? -10.926 6.965 2.918 1.00 96.75 67 TYR A N 1
ATOM 531 C CA . TYR A 1 67 ? -11.154 6.127 1.741 1.00 96.75 67 TYR A CA 1
ATOM 532 C C . TYR A 1 67 ? -12.403 5.242 1.858 1.00 96.75 67 TYR A C 1
ATOM 534 O O . TYR A 1 67 ? -13.152 5.093 0.901 1.00 96.75 67 TYR A O 1
ATOM 542 N N . HIS A 1 68 ? -12.684 4.666 3.029 1.00 96.44 68 HIS A N 1
ATOM 543 C CA . HIS A 1 68 ? -13.921 3.905 3.247 1.00 96.44 68 HIS A CA 1
ATOM 544 C C . HIS A 1 68 ? -15.193 4.746 3.136 1.00 96.44 68 HIS A C 1
ATOM 546 O O . HIS A 1 68 ? -16.249 4.193 2.845 1.00 96.44 68 HIS A O 1
ATOM 552 N N . ARG A 1 69 ? -15.100 6.053 3.376 1.00 96.88 69 ARG A N 1
ATOM 553 C CA . ARG A 1 69 ? -16.223 6.987 3.309 1.00 96.88 69 ARG A CA 1
ATOM 554 C C . ARG A 1 69 ? -16.387 7.605 1.922 1.00 96.88 69 ARG A C 1
ATOM 556 O O . ARG A 1 69 ? -17.516 7.760 1.481 1.00 96.88 69 ARG A O 1
ATOM 563 N N . ASP A 1 70 ? -15.293 7.999 1.274 1.00 95.25 70 ASP A N 1
ATOM 564 C CA . ASP A 1 70 ? -15.319 8.762 0.016 1.00 95.25 70 ASP A CA 1
ATOM 565 C C . ASP A 1 70 ? -14.895 7.956 -1.221 1.00 95.25 70 ASP A C 1
ATOM 567 O O . ASP A 1 70 ? -15.099 8.412 -2.342 1.00 95.25 70 ASP A O 1
ATOM 571 N N . GLY A 1 71 ? -14.333 6.759 -1.042 1.00 94.94 71 GLY A N 1
ATOM 572 C CA . GLY A 1 71 ? -13.882 5.894 -2.130 1.00 94.94 71 GLY A CA 1
ATOM 573 C C . GLY A 1 71 ? -12.640 6.390 -2.874 1.00 94.94 71 GLY A C 1
ATOM 574 O O . GLY A 1 71 ? -12.208 5.710 -3.804 1.00 94.94 71 GLY A O 1
ATOM 575 N N . LYS A 1 72 ? -12.041 7.518 -2.468 1.00 94.94 72 LYS A N 1
ATOM 576 C CA . LYS A 1 72 ? -10.962 8.179 -3.209 1.00 94.94 72 LYS A CA 1
ATOM 577 C C . LYS A 1 72 ? -9.606 7.526 -2.974 1.00 94.94 72 LYS A C 1
ATOM 579 O O . LYS A 1 72 ? -9.251 7.166 -1.848 1.00 94.9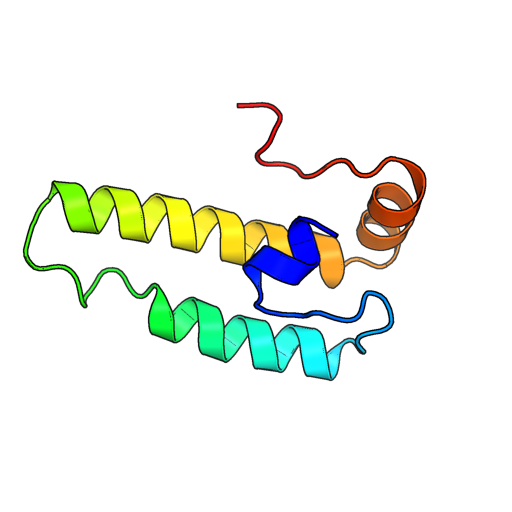4 72 LYS A O 1
ATOM 584 N N . VAL A 1 73 ? -8.821 7.426 -4.040 1.00 94.19 73 VAL A N 1
ATOM 585 C CA . VAL A 1 73 ? -7.441 6.936 -4.008 1.00 94.19 73 VAL A CA 1
ATOM 586 C C . VAL A 1 73 ? -6.494 8.004 -4.563 1.00 94.19 73 VAL A C 1
ATOM 588 O O . VAL A 1 73 ? -6.876 8.750 -5.459 1.00 94.19 73 VAL A O 1
ATOM 591 N N . PRO A 1 74 ? -5.257 8.098 -4.050 1.00 89.50 74 PRO A N 1
ATOM 592 C CA . PR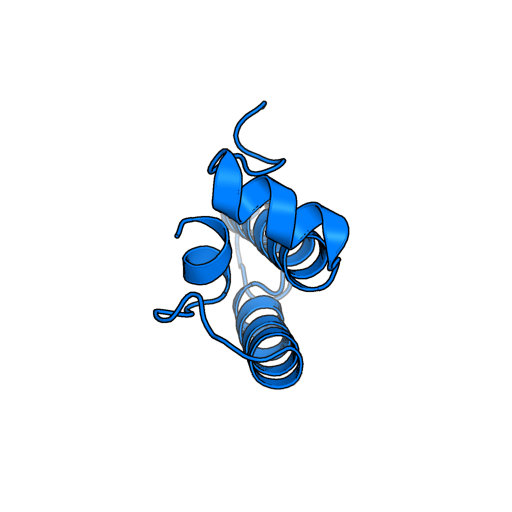O A 1 74 ? -4.341 9.197 -4.371 1.00 89.50 74 PRO A CA 1
ATOM 593 C C . PRO A 1 74 ? -3.754 9.157 -5.793 1.00 89.50 74 PRO A C 1
ATOM 595 O O . PRO A 1 74 ? -2.990 10.044 -6.147 1.00 89.50 74 PRO A O 1
ATOM 598 N N . TRP A 1 75 ? -4.067 8.135 -6.594 1.00 89.81 75 TRP A N 1
ATOM 599 C CA . TRP A 1 75 ? -3.606 7.992 -7.982 1.00 89.81 75 TRP A CA 1
ATOM 600 C C . TRP A 1 75 ? -4.718 8.178 -9.023 1.00 89.81 75 TRP A C 1
ATOM 602 O O . TRP A 1 75 ? -4.446 8.018 -10.206 1.00 89.81 75 TRP A O 1
ATOM 612 N N . ASP A 1 76 ? -5.947 8.485 -8.598 1.00 84.31 76 ASP A N 1
ATOM 613 C CA . ASP A 1 76 ? -7.054 8.810 -9.512 1.00 84.31 76 ASP A CA 1
ATOM 614 C C . ASP A 1 76 ? -7.139 10.328 -9.793 1.00 84.31 76 ASP A C 1
ATOM 616 O O . ASP A 1 76 ? -7.954 10.757 -10.601 1.00 84.31 76 ASP A O 1
ATOM 620 N N . GLU A 1 77 ? -6.312 11.150 -9.133 1.00 62.00 77 GLU A N 1
ATOM 621 C CA . GLU A 1 77 ? -6.225 12.608 -9.346 1.00 62.00 77 GLU A CA 1
ATOM 622 C C . GLU A 1 77 ? -5.112 13.003 -10.343 1.00 62.00 77 GLU A C 1
ATOM 624 O O . GLU A 1 77 ? -4.658 14.147 -10.331 1.00 62.00 77 GLU A O 1
ATOM 629 N N . VAL A 1 78 ? -4.654 12.060 -11.180 1.00 49.94 78 VAL A N 1
ATOM 630 C CA . VAL A 1 78 ? -3.571 12.250 -12.167 1.00 49.94 78 VAL A CA 1
ATOM 631 C C . VAL A 1 78 ? -4.126 12.337 -13.581 1.00 49.94 78 VAL A C 1
ATOM 633 O O . VAL A 1 78 ? -4.949 11.462 -13.932 1.00 49.94 78 VAL A O 1
#

pLDDT: mean 91.14, std 9.6, range [49.94, 97.81]